Protein AF-A0A0K8SYS4-F1 (afdb_monomer_lite)

Radius of gyration: 27.16 Å; chains: 1; bounding box: 60×63×68 Å

Foldseek 3Di:
DDDDDDDDQWVVVVLVPPDFAWPDDSFFPPIIGDWADDDPDPVCVVVPPDGDWDKDKDWDAPDDPPGIDIDIGTDTDDDDDDDDPDDPDDPDPDDDDDDDDDDPDPDDPPPDPPPPPPPPVPPDDDDDPDGHTDDDPPPDD

InterPro domains:
  IPR000698 Arrestin [PR00309] (13-31)
  IPR000698 Arrestin [PR00309] (121-135)
  IPR000698 Arrestin [PTHR11792] (2-136)
  IPR014752 Arrestin-like, C-terminal domain superfamily [G3DSA:2.60.40.640] (1-122)
  IPR014756 Immunoglobulin E-set [SSF81296] (2-136)

Structure (mmCIF, N/CA/C/O backbone):
data_AF-A0A0K8SYS4-F1
#
_entry.id   AF-A0A0K8SYS4-F1
#
loop_
_atom_site.group_PDB
_atom_site.id
_atom_site.type_symbol
_atom_site.label_atom_id
_atom_site.label_alt_id
_atom_site.label_comp_id
_atom_site.label_asym_id
_atom_site.label_entity_id
_atom_site.label_seq_id
_atom_site.pdbx_PDB_ins_code
_atom_site.Cartn_x
_atom_site.Cartn_y
_atom_site.Cartn_z
_atom_site.occupancy
_atom_site.B_iso_or_equiv
_atom_site.auth_seq_id
_atom_site.auth_comp_id
_atom_site.auth_asym_id
_atom_site.auth_atom_id
_atom_site.pdbx_PDB_model_num
ATOM 1 N N . MET A 1 1 ? 11.282 7.669 -27.899 1.00 68.94 1 MET A N 1
ATOM 2 C CA . MET A 1 1 ? 9.864 7.253 -27.866 1.00 68.94 1 MET A CA 1
ATOM 3 C C . MET A 1 1 ? 9.449 7.191 -26.401 1.00 68.94 1 MET A C 1
ATOM 5 O O . MET A 1 1 ? 10.162 6.551 -25.640 1.00 68.94 1 MET A O 1
ATOM 9 N N . SER A 1 2 ? 8.395 7.890 -25.982 1.00 88.50 2 SER A N 1
ATOM 10 C CA . SER A 1 2 ? 7.889 7.870 -24.600 1.00 88.50 2 SER A CA 1
ATOM 11 C C . SER A 1 2 ? 6.468 7.308 -24.584 1.00 88.50 2 SER A C 1
ATOM 13 O O . SER A 1 2 ? 5.677 7.585 -25.483 1.00 88.50 2 SER A O 1
ATOM 15 N N . LYS A 1 3 ? 6.151 6.484 -23.580 1.00 92.56 3 LYS A N 1
ATOM 16 C CA . LYS A 1 3 ? 4.811 5.928 -23.360 1.00 92.56 3 LYS A CA 1
ATOM 17 C C . LYS A 1 3 ? 4.461 6.060 -21.885 1.00 92.56 3 LYS A C 1
ATOM 19 O O . LYS A 1 3 ? 5.265 5.694 -21.034 1.00 92.56 3 LYS A O 1
ATOM 24 N N . VAL A 1 4 ? 3.264 6.560 -21.602 1.00 94.88 4 VAL A N 1
ATOM 25 C CA . VAL A 1 4 ? 2.713 6.629 -20.246 1.00 94.88 4 VAL A CA 1
ATOM 26 C C . VAL A 1 4 ? 1.826 5.407 -20.026 1.00 94.88 4 VAL A C 1
ATOM 28 O O . VAL A 1 4 ? 1.017 5.060 -20.887 1.00 94.88 4 VAL A O 1
ATOM 31 N N . LEU A 1 5 ? 2.014 4.731 -18.895 1.00 94.38 5 LEU A N 1
ATOM 32 C CA . LEU A 1 5 ? 1.193 3.605 -18.455 1.00 94.38 5 LEU A CA 1
ATOM 33 C C . LEU A 1 5 ? 0.540 3.974 -17.126 1.00 94.38 5 LEU A C 1
ATOM 35 O O . LEU A 1 5 ? 1.208 4.502 -16.239 1.00 94.38 5 LEU A O 1
ATOM 39 N N . THR A 1 6 ? -0.741 3.652 -16.985 1.00 95.38 6 THR A N 1
ATOM 40 C CA . THR A 1 6 ? -1.506 3.898 -15.760 1.00 95.38 6 THR A CA 1
ATOM 41 C C . THR A 1 6 ? -1.804 2.571 -15.082 1.00 95.38 6 THR A C 1
ATOM 43 O O . THR A 1 6 ? -2.302 1.639 -15.714 1.00 95.38 6 THR A O 1
ATOM 46 N N . VAL A 1 7 ? -1.502 2.483 -13.789 1.00 93.75 7 VAL A N 1
ATOM 47 C CA . VAL A 1 7 ? -1.770 1.306 -12.957 1.00 93.75 7 VAL A CA 1
ATOM 48 C C . VAL A 1 7 ? -2.526 1.766 -11.718 1.00 93.75 7 VAL A C 1
ATOM 50 O O . VAL A 1 7 ? -2.175 2.783 -11.130 1.00 93.75 7 VAL A O 1
ATOM 53 N N . MET A 1 8 ? -3.553 1.011 -11.322 1.00 94.00 8 MET A N 1
ATOM 54 C CA . MET A 1 8 ? -4.364 1.299 -10.140 1.00 94.00 8 MET A CA 1
ATOM 55 C C . MET A 1 8 ? -4.233 0.156 -9.122 1.00 94.00 8 MET A C 1
ATOM 57 O O . MET A 1 8 ? -4.735 -0.945 -9.389 1.00 94.00 8 MET A O 1
ATOM 61 N N . PRO A 1 9 ? -3.570 0.376 -7.972 1.00 94.31 9 PRO A N 1
ATOM 62 C CA . PRO A 1 9 ? -3.519 -0.616 -6.904 1.00 94.31 9 PRO A CA 1
ATOM 63 C C . PRO A 1 9 ? -4.900 -0.704 -6.239 1.00 94.31 9 PRO A C 1
ATOM 65 O O . PRO A 1 9 ? -5.327 0.227 -5.570 1.00 94.31 9 PRO A O 1
ATOM 68 N N . SER A 1 10 ? -5.628 -1.806 -6.447 1.00 94.12 10 SER A N 1
ATOM 69 C CA . SER A 1 10 ? -6.975 -1.999 -5.885 1.00 94.12 10 SER A CA 1
ATOM 70 C C . SER A 1 10 ? -7.163 -3.408 -5.340 1.00 94.12 10 SER A C 1
ATOM 72 O O . SER A 1 10 ? -6.741 -4.383 -5.969 1.00 94.12 10 SER A O 1
ATOM 74 N N . LEU A 1 11 ? -7.837 -3.532 -4.193 1.00 94.56 11 LEU A N 1
ATOM 75 C CA . LEU A 1 11 ? -8.161 -4.839 -3.619 1.00 94.56 11 LEU A CA 1
ATOM 76 C C . LEU A 1 11 ? -9.162 -5.611 -4.488 1.00 94.56 11 LEU A C 1
ATOM 78 O O . LEU A 1 11 ? -9.052 -6.826 -4.608 1.00 94.56 11 LEU A O 1
ATOM 82 N N . GLN A 1 12 ? -10.093 -4.916 -5.151 1.00 92.00 12 GLN A N 1
ATOM 83 C CA . GLN A 1 12 ? -11.135 -5.525 -5.989 1.00 92.00 12 GLN A CA 1
ATOM 84 C C . GLN A 1 12 ? -10.579 -6.525 -7.016 1.00 92.00 12 GLN A C 1
ATOM 86 O O . GLN A 1 12 ? -11.148 -7.597 -7.190 1.00 92.00 12 GLN A O 1
ATOM 91 N N . LYS A 1 13 ? -9.438 -6.209 -7.643 1.00 90.38 13 LYS A N 1
ATOM 92 C CA . LYS A 1 13 ? -8.772 -7.062 -8.647 1.00 90.38 13 LYS A CA 1
ATOM 93 C C . LYS A 1 13 ? -7.787 -8.081 -8.061 1.00 90.38 13 LYS A C 1
ATOM 95 O O . LYS A 1 13 ? -7.029 -8.689 -8.808 1.00 90.38 13 LYS A O 1
ATOM 100 N N . ASN A 1 14 ? -7.720 -8.198 -6.739 1.00 93.06 14 ASN A N 1
ATOM 101 C CA . ASN A 1 14 ? -6.742 -9.031 -6.044 1.00 93.06 14 ASN A CA 1
ATOM 102 C C . ASN A 1 14 ? -7.365 -9.849 -4.894 1.00 93.06 14 ASN A C 1
ATOM 104 O O . ASN A 1 14 ? -6.628 -10.355 -4.051 1.00 93.06 14 ASN A O 1
ATOM 108 N N . LYS A 1 15 ? -8.700 -9.982 -4.834 1.00 91.56 15 LYS A N 1
ATOM 109 C CA . LYS A 1 15 ? -9.407 -10.703 -3.753 1.00 91.56 15 LYS A CA 1
ATOM 110 C C . LYS A 1 15 ? -9.091 -12.202 -3.703 1.00 91.56 15 LYS A C 1
ATOM 112 O O . LYS A 1 15 ? -9.217 -12.825 -2.656 1.00 91.56 15 LYS A O 1
ATOM 117 N N . ASP A 1 16 ? -8.692 -12.771 -4.831 1.00 91.25 16 ASP A N 1
ATOM 118 C CA . ASP A 1 16 ? -8.261 -14.159 -4.995 1.00 91.25 16 ASP A CA 1
ATOM 119 C C . ASP A 1 16 ? -6.852 -14.417 -4.432 1.00 91.25 16 ASP A C 1
ATOM 121 O O . ASP A 1 16 ? -6.490 -15.556 -4.121 1.00 91.25 16 ASP A O 1
ATOM 125 N N . LYS A 1 17 ? -6.047 -13.362 -4.266 1.00 92.50 17 LYS A N 1
ATOM 126 C CA . LYS A 1 17 ? -4.661 -13.472 -3.817 1.00 92.50 17 LYS A CA 1
ATOM 127 C C . LYS A 1 17 ? -4.573 -13.542 -2.299 1.00 92.50 17 LYS A C 1
ATOM 129 O O . LYS A 1 17 ? -5.214 -12.793 -1.567 1.00 92.50 17 LYS A O 1
ATOM 134 N N . ARG A 1 18 ? -3.704 -14.430 -1.816 1.00 92.62 18 ARG A N 1
ATOM 135 C CA . ARG A 1 18 ? -3.401 -14.598 -0.389 1.00 92.62 18 ARG A CA 1
ATOM 136 C C . ARG A 1 18 ? -2.118 -13.863 -0.010 1.00 92.62 18 ARG A C 1
ATOM 138 O O . ARG A 1 18 ? -1.256 -13.639 -0.855 1.00 92.62 18 ARG A O 1
ATOM 145 N N . GLY A 1 19 ? -1.987 -13.527 1.273 1.00 93.50 19 GLY A N 1
ATOM 146 C CA . GLY A 1 19 ? -0.786 -12.882 1.819 1.00 93.50 19 GLY A CA 1
ATOM 147 C C . GLY A 1 19 ? -0.661 -11.389 1.499 1.00 93.50 19 GLY A C 1
ATOM 148 O O . GLY A 1 19 ? 0.422 -10.832 1.645 1.00 93.50 19 GLY A O 1
ATOM 149 N N . LEU A 1 20 ? -1.744 -10.742 1.060 1.00 95.31 20 LEU A N 1
ATOM 150 C CA . LEU A 1 20 ? -1.799 -9.289 0.918 1.00 95.31 20 LEU A CA 1
ATOM 151 C C . LEU A 1 20 ? -2.099 -8.642 2.271 1.00 95.31 20 LEU A C 1
ATOM 153 O O . LEU A 1 20 ? -2.973 -9.108 3.000 1.00 95.31 20 LEU A O 1
ATOM 157 N N . ALA A 1 21 ? -1.389 -7.560 2.585 1.00 96.88 21 ALA A N 1
ATOM 158 C CA . ALA A 1 21 ? -1.702 -6.736 3.743 1.00 96.88 21 ALA A CA 1
ATOM 159 C C . ALA A 1 21 ? -2.949 -5.893 3.446 1.00 96.88 21 ALA A C 1
ATOM 161 O O . ALA A 1 21 ? -2.979 -5.156 2.457 1.00 96.88 21 ALA A O 1
ATOM 162 N N . LEU A 1 22 ? -3.964 -6.018 4.300 1.00 96.94 22 LEU A N 1
ATOM 163 C CA . LEU A 1 22 ? -5.234 -5.295 4.232 1.00 96.94 22 LEU A CA 1
ATOM 164 C C . LEU A 1 22 ? -5.412 -4.467 5.509 1.00 96.94 22 LEU A C 1
ATOM 166 O O . LEU A 1 22 ? -4.854 -4.818 6.548 1.00 96.94 22 LEU A O 1
ATOM 170 N N . ASP A 1 23 ? -6.197 -3.398 5.441 1.00 95.19 23 ASP A N 1
ATOM 171 C CA . ASP A 1 23 ? -6.580 -2.580 6.607 1.00 95.19 23 ASP A CA 1
ATOM 172 C C . ASP A 1 23 ? -7.780 -3.151 7.392 1.00 95.19 23 ASP A C 1
ATOM 174 O O . ASP A 1 23 ? -8.178 -2.619 8.428 1.00 95.19 23 ASP A O 1
ATOM 178 N N . GLY A 1 24 ? -8.339 -4.265 6.918 1.00 94.88 24 GLY A N 1
ATOM 179 C CA . GLY A 1 24 ? -9.517 -4.911 7.473 1.00 94.88 24 GLY A CA 1
ATOM 180 C C . GLY A 1 24 ? -9.597 -6.393 7.117 1.00 94.88 24 GLY A C 1
ATOM 181 O O . GLY A 1 24 ? -8.642 -7.020 6.652 1.00 94.88 24 GLY A O 1
ATOM 182 N N . GLN A 1 25 ? -10.763 -6.990 7.357 1.00 93.44 25 GLN A N 1
ATOM 183 C CA . GLN A 1 25 ? -11.002 -8.390 7.012 1.00 93.44 25 GLN A CA 1
ATOM 184 C C . GLN A 1 25 ? -11.517 -8.477 5.580 1.00 93.44 25 GLN A C 1
ATOM 186 O O . GLN A 1 25 ? -12.485 -7.811 5.240 1.00 93.44 25 GLN A O 1
ATOM 191 N N . LEU A 1 26 ? -10.982 -9.407 4.783 1.00 92.56 26 LEU A N 1
ATOM 192 C CA . LEU A 1 26 ? -11.355 -9.600 3.370 1.00 92.56 26 LEU A CA 1
ATOM 193 C C . LEU A 1 26 ? -12.866 -9.779 3.116 1.00 92.56 26 LEU A C 1
ATOM 195 O O . LEU A 1 26 ? -13.314 -9.656 1.984 1.00 92.56 26 LEU A O 1
ATOM 199 N N . LYS A 1 27 ? -13.650 -10.107 4.147 1.00 91.38 27 LYS A N 1
ATOM 200 C CA . LYS A 1 27 ? -15.102 -10.283 4.065 1.00 91.38 27 LYS A CA 1
ATOM 201 C C . LYS A 1 27 ? -15.892 -8.970 4.146 1.00 91.38 27 LYS A C 1
ATOM 203 O O . LYS A 1 27 ? -17.081 -9.018 3.860 1.00 91.38 27 LYS A O 1
ATOM 208 N N . HIS A 1 28 ? -15.296 -7.859 4.579 1.00 93.94 28 HIS A N 1
ATOM 209 C CA . HIS A 1 28 ? -15.992 -6.576 4.705 1.00 93.94 28 HIS A CA 1
ATOM 210 C C . HIS A 1 28 ? -15.875 -5.756 3.420 1.00 93.94 28 HIS A C 1
ATOM 212 O O . HIS A 1 28 ? -14.891 -5.863 2.687 1.00 93.94 28 HIS A O 1
ATOM 218 N N . GLU A 1 29 ? -16.913 -4.979 3.130 1.00 91.50 29 GLU A N 1
ATOM 219 C CA . GLU A 1 29 ? -17.015 -4.183 1.904 1.00 91.50 29 GLU A CA 1
ATOM 220 C C . GLU A 1 29 ? -16.070 -2.981 1.883 1.00 91.50 29 GLU A C 1
ATOM 222 O O . GLU A 1 29 ? -15.509 -2.659 0.839 1.00 91.50 29 GLU A O 1
ATOM 227 N N . ASP A 1 30 ? -15.832 -2.395 3.051 1.00 91.12 30 ASP A N 1
ATOM 228 C CA . ASP A 1 30 ? -14.988 -1.225 3.295 1.00 91.12 30 ASP A CA 1
ATOM 229 C C . ASP A 1 30 ? -13.484 -1.543 3.370 1.00 91.12 30 ASP A C 1
ATOM 231 O O . ASP A 1 30 ? -12.667 -0.644 3.543 1.00 91.12 30 ASP A O 1
ATOM 235 N N . THR A 1 31 ? -13.097 -2.817 3.264 1.00 95.12 31 THR A N 1
ATOM 236 C CA . THR A 1 31 ? -11.692 -3.230 3.374 1.00 95.12 31 THR A CA 1
ATOM 237 C C . THR A 1 31 ? -10.915 -2.911 2.100 1.00 95.12 31 THR A C 1
ATOM 239 O O . THR A 1 31 ? -11.334 -3.257 0.993 1.00 95.12 31 THR A O 1
ATOM 242 N N . ASN A 1 32 ? -9.727 -2.334 2.262 1.00 96.00 32 ASN A N 1
ATOM 243 C CA . ASN A 1 32 ? -8.801 -1.986 1.194 1.00 96.00 32 ASN A CA 1
ATOM 244 C C . ASN A 1 32 ? -7.423 -2.634 1.403 1.00 96.00 32 ASN A C 1
ATOM 246 O O . ASN A 1 32 ? -7.187 -3.432 2.314 1.00 96.00 32 ASN A O 1
ATOM 250 N N . LEU A 1 33 ? -6.496 -2.334 0.489 1.00 97.06 33 LEU A N 1
ATOM 251 C CA . LEU A 1 33 ? -5.080 -2.628 0.695 1.00 97.06 33 LEU A CA 1
ATOM 252 C C . LEU A 1 33 ? -4.563 -1.778 1.860 1.00 97.06 33 LEU A C 1
ATOM 254 O O . LEU A 1 33 ? -4.886 -0.596 1.945 1.00 97.06 33 LEU A O 1
ATOM 258 N N . ALA A 1 34 ? -3.725 -2.353 2.719 1.00 97.62 34 ALA A N 1
ATOM 259 C CA . ALA A 1 34 ? -3.142 -1.615 3.833 1.00 97.62 34 ALA A CA 1
ATOM 260 C C . ALA A 1 34 ? -2.307 -0.425 3.332 1.00 97.62 34 ALA A C 1
ATOM 262 O O . ALA A 1 34 ? -1.563 -0.553 2.356 1.00 97.62 34 ALA A O 1
ATOM 263 N N . SER A 1 35 ? -2.387 0.712 4.021 1.00 97.19 35 SER A N 1
ATOM 264 C CA . SER A 1 35 ? -1.529 1.872 3.758 1.00 97.19 35 SER A CA 1
ATOM 265 C C . SER A 1 35 ? -0.040 1.543 3.928 1.00 97.19 35 SER A C 1
ATOM 267 O O . SER A 1 35 ? 0.332 0.627 4.661 1.00 97.19 35 SER A O 1
ATOM 269 N N . THR A 1 36 ? 0.832 2.327 3.292 1.00 97.31 36 THR A N 1
ATOM 270 C CA . THR A 1 36 ? 2.279 2.272 3.542 1.00 97.31 36 THR A CA 1
ATOM 271 C C . THR A 1 36 ? 2.574 2.582 5.011 1.00 97.31 36 THR A C 1
ATOM 273 O O . THR A 1 36 ? 2.112 3.588 5.543 1.00 97.31 36 THR A O 1
ATOM 276 N N . THR A 1 37 ? 3.402 1.768 5.660 1.00 96.25 37 THR A N 1
ATOM 277 C CA . THR A 1 37 ? 3.869 2.044 7.023 1.00 96.25 37 THR A CA 1
ATOM 278 C C . THR A 1 37 ? 4.904 3.167 7.000 1.00 96.25 37 THR A C 1
ATOM 280 O O . THR A 1 37 ? 5.946 3.044 6.353 1.00 96.25 37 THR A O 1
ATOM 283 N N . ILE A 1 38 ? 4.643 4.258 7.723 1.00 93.88 38 ILE A N 1
ATOM 284 C CA . ILE A 1 38 ? 5.588 5.370 7.867 1.00 93.88 38 ILE A CA 1
ATOM 285 C C . ILE A 1 38 ? 6.485 5.104 9.072 1.00 93.88 38 ILE A C 1
ATOM 287 O O . ILE A 1 38 ? 6.013 5.035 10.202 1.00 93.88 38 ILE A O 1
ATOM 291 N N . VAL A 1 39 ? 7.785 4.957 8.824 1.00 90.75 39 VAL A N 1
ATOM 292 C CA . VAL A 1 39 ? 8.796 4.774 9.871 1.00 90.75 39 VAL A CA 1
ATOM 293 C C . VAL A 1 39 ? 9.552 6.089 10.023 1.00 90.75 39 VAL A C 1
ATOM 295 O O . VAL A 1 39 ? 10.340 6.450 9.151 1.00 90.75 39 VAL A O 1
ATOM 298 N N . THR A 1 40 ? 9.279 6.821 11.100 1.00 88.62 40 THR A N 1
ATOM 299 C CA . THR A 1 40 ? 9.951 8.093 11.418 1.00 88.62 40 THR A CA 1
ATOM 300 C C . THR A 1 40 ? 11.292 7.872 12.113 1.00 88.62 40 THR A C 1
ATOM 302 O O . THR A 1 40 ? 12.250 8.583 11.825 1.00 88.62 40 THR A O 1
ATOM 305 N N . ASP A 1 41 ? 11.378 6.854 12.971 1.00 90.69 41 ASP A N 1
ATOM 306 C CA . ASP A 1 41 ? 12.603 6.421 13.639 1.00 90.69 41 ASP A CA 1
ATOM 307 C C . ASP A 1 41 ? 12.875 4.937 13.324 1.00 90.69 41 ASP A C 1
ATOM 309 O O . ASP A 1 41 ? 12.028 4.085 13.623 1.00 90.69 41 ASP A O 1
ATOM 313 N N . PRO A 1 42 ? 14.034 4.587 12.728 1.00 86.38 42 PRO A N 1
ATOM 314 C CA . PRO A 1 42 ? 14.381 3.198 12.441 1.00 86.38 42 PRO A CA 1
ATOM 315 C C . PRO A 1 42 ? 14.412 2.302 13.686 1.00 86.38 42 PRO A C 1
ATOM 317 O O . PRO A 1 42 ? 14.200 1.099 13.539 1.00 86.38 42 PRO A O 1
ATOM 320 N N . SER A 1 43 ? 14.631 2.852 14.886 1.00 88.88 43 SER A N 1
ATOM 321 C CA . SER A 1 43 ? 14.623 2.078 16.135 1.00 88.88 43 SER A CA 1
ATOM 322 C C . SER A 1 43 ? 13.242 1.488 16.455 1.00 88.88 43 SER A C 1
ATOM 324 O O . SER A 1 43 ? 13.138 0.411 17.030 1.00 88.88 43 SER A O 1
ATOM 326 N N . GLN A 1 44 ? 12.164 2.142 16.014 1.00 86.75 44 GLN A N 1
ATOM 327 C CA . GLN A 1 44 ? 10.791 1.717 16.300 1.00 86.75 44 GLN A CA 1
ATOM 328 C C . GLN A 1 44 ? 10.286 0.644 15.338 1.00 86.75 44 GLN A C 1
ATOM 330 O O . GLN A 1 44 ? 9.204 0.095 15.535 1.00 86.75 44 GLN A O 1
ATOM 335 N N . ARG A 1 45 ? 11.060 0.323 14.296 1.00 84.31 45 ARG A N 1
ATOM 336 C CA . ARG A 1 45 ? 10.660 -0.582 13.216 1.00 84.31 45 ARG A CA 1
ATOM 337 C C . ARG A 1 45 ? 10.181 -1.947 13.725 1.00 84.31 45 ARG A C 1
ATOM 339 O O . ARG A 1 45 ? 9.220 -2.489 13.189 1.00 84.31 45 ARG A O 1
ATOM 346 N N . GLU A 1 46 ? 10.839 -2.489 14.743 1.00 84.56 46 GLU A N 1
ATOM 347 C CA . GLU A 1 46 ? 10.516 -3.791 15.344 1.00 84.56 46 GLU A CA 1
ATOM 348 C C . GLU A 1 46 ? 9.217 -3.793 16.165 1.00 84.56 46 GLU A C 1
ATOM 350 O O . GLU A 1 46 ? 8.563 -4.828 16.274 1.00 84.56 46 GLU A O 1
ATOM 355 N N . ASN A 1 47 ? 8.779 -2.627 16.647 1.00 87.62 47 ASN A N 1
ATOM 356 C CA . ASN A 1 47 ? 7.562 -2.477 17.448 1.00 87.62 47 ASN A CA 1
ATOM 357 C C . ASN A 1 47 ? 6.289 -2.328 16.593 1.00 87.62 47 ASN A C 1
ATOM 359 O O . ASN A 1 47 ? 5.183 -2.431 17.117 1.00 87.62 47 ASN A O 1
ATOM 363 N N . LEU A 1 48 ? 6.423 -2.093 15.281 1.00 85.75 48 LEU A N 1
ATOM 364 C CA . LEU A 1 48 ? 5.298 -1.817 14.372 1.00 85.75 48 LEU A CA 1
ATOM 365 C C . LEU A 1 48 ? 4.580 -3.082 13.867 1.00 85.75 48 LEU A C 1
ATOM 367 O O . LEU A 1 48 ? 3.553 -2.985 13.197 1.00 85.75 48 LEU A O 1
ATOM 371 N N . GLY A 1 49 ? 5.109 -4.272 14.163 1.00 92.44 49 GLY A N 1
ATOM 372 C CA . GLY A 1 49 ? 4.549 -5.540 13.700 1.00 92.44 49 GLY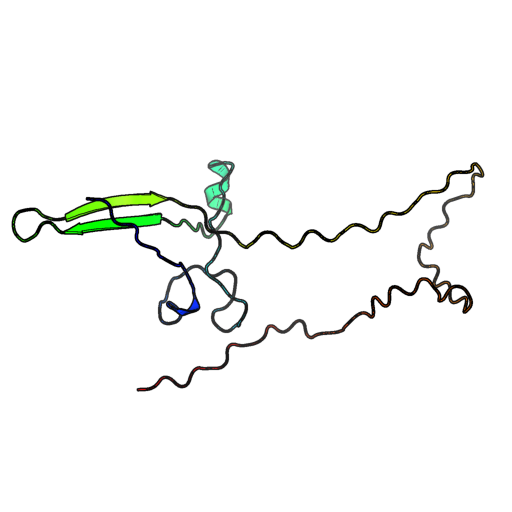 A CA 1
ATOM 373 C C . GLY A 1 49 ? 4.699 -5.719 12.188 1.00 92.44 49 GLY A C 1
ATOM 374 O O . GLY A 1 49 ? 5.750 -6.145 11.710 1.00 92.44 49 GLY A O 1
ATOM 375 N N . ILE A 1 50 ? 3.645 -5.422 11.424 1.00 93.94 50 ILE A N 1
ATOM 376 C CA . ILE A 1 50 ? 3.636 -5.585 9.963 1.00 93.94 50 ILE A CA 1
ATOM 377 C C . ILE A 1 50 ? 4.033 -4.268 9.294 1.00 93.94 50 ILE A C 1
ATOM 379 O O . ILE A 1 50 ? 3.381 -3.243 9.468 1.00 93.94 50 ILE A O 1
ATOM 383 N N . ILE A 1 51 ? 5.077 -4.324 8.465 1.00 94.69 51 ILE A N 1
ATOM 384 C CA . ILE A 1 51 ? 5.550 -3.184 7.675 1.00 94.69 51 ILE A CA 1
ATOM 385 C C . ILE A 1 51 ? 5.128 -3.374 6.224 1.00 94.69 51 ILE A C 1
ATOM 387 O O . ILE A 1 51 ? 5.521 -4.344 5.573 1.00 94.69 51 ILE A O 1
ATOM 391 N N . VAL A 1 52 ? 4.366 -2.418 5.707 1.00 96.75 52 VAL A N 1
ATOM 392 C CA . VAL A 1 52 ? 3.832 -2.431 4.346 1.00 96.75 52 VAL A CA 1
ATOM 393 C C . VAL A 1 52 ? 4.548 -1.374 3.511 1.00 96.75 52 VAL A C 1
ATOM 395 O O . VAL A 1 52 ? 4.605 -0.204 3.886 1.00 96.75 52 VAL A O 1
ATOM 398 N N . GLN A 1 53 ? 5.092 -1.775 2.362 1.00 96.56 53 GLN A N 1
ATOM 399 C CA . GLN A 1 53 ? 5.758 -0.884 1.412 1.00 96.56 53 GLN A CA 1
ATOM 400 C C . GLN A 1 53 ? 5.322 -1.218 -0.014 1.00 96.56 53 GLN A C 1
ATOM 402 O O . GLN A 1 53 ? 5.274 -2.386 -0.400 1.00 96.56 53 GLN A O 1
ATOM 407 N N . TYR A 1 54 ? 5.076 -0.183 -0.816 1.00 97.19 54 TYR A N 1
ATOM 408 C CA . TYR A 1 54 ? 4.719 -0.327 -2.222 1.00 97.19 54 TYR A CA 1
ATOM 409 C C . TYR A 1 54 ? 5.824 0.183 -3.144 1.00 97.19 54 TYR A C 1
ATOM 411 O O . TYR A 1 54 ? 6.546 1.137 -2.842 1.00 97.19 54 TYR A O 1
ATOM 419 N N . LYS A 1 55 ? 5.940 -0.469 -4.302 1.00 97.38 55 LYS A N 1
ATOM 420 C CA . LYS A 1 55 ? 6.815 -0.057 -5.399 1.00 97.38 55 LYS A CA 1
ATOM 421 C C . LYS A 1 55 ? 6.183 -0.379 -6.743 1.00 97.38 55 LYS A C 1
ATOM 423 O O . LYS A 1 55 ? 5.543 -1.418 -6.904 1.00 97.38 55 LYS A O 1
ATOM 428 N N . VAL A 1 56 ? 6.402 0.491 -7.719 1.00 97.44 56 VAL A N 1
ATOM 429 C CA . VAL A 1 56 ? 6.138 0.203 -9.129 1.00 97.44 56 VAL A CA 1
ATOM 430 C C . VAL A 1 56 ? 7.390 -0.428 -9.714 1.00 97.44 56 VAL A C 1
ATOM 432 O O . VAL A 1 56 ? 8.486 0.099 -9.549 1.00 97.44 56 VAL A O 1
ATOM 435 N N . LYS A 1 57 ? 7.234 -1.561 -10.399 1.00 96.81 57 LYS A N 1
ATOM 436 C CA . LYS A 1 57 ? 8.324 -2.264 -11.073 1.00 96.81 57 LYS A CA 1
ATOM 437 C C . LYS A 1 57 ? 8.095 -2.241 -12.576 1.00 96.81 57 LYS A C 1
ATOM 439 O O . LYS A 1 57 ? 7.097 -2.774 -13.054 1.00 96.81 57 LYS A O 1
ATOM 444 N N . VAL A 1 58 ? 9.029 -1.656 -13.314 1.00 95.94 58 VAL A N 1
ATOM 445 C CA . VAL A 1 58 ? 9.034 -1.649 -14.778 1.00 95.94 58 VAL A CA 1
ATOM 446 C C . VAL A 1 58 ? 10.054 -2.672 -15.248 1.00 95.94 58 VAL A C 1
ATOM 448 O O . VAL A 1 58 ? 11.223 -2.605 -14.875 1.00 95.94 58 VAL A O 1
ATOM 451 N N . LYS A 1 59 ? 9.604 -3.632 -16.055 1.00 95.31 59 LYS A N 1
ATOM 452 C CA . LYS A 1 59 ? 10.443 -4.682 -16.630 1.00 95.31 59 LYS A CA 1
ATOM 453 C C . LYS A 1 59 ? 10.438 -4.548 -18.150 1.00 95.31 59 LYS A C 1
ATOM 455 O O . LYS A 1 59 ? 9.384 -4.646 -18.772 1.00 95.31 59 LYS A O 1
ATOM 460 N N . LEU A 1 60 ? 11.610 -4.318 -18.727 1.00 93.50 60 LEU A N 1
ATOM 461 C CA . LEU A 1 60 ? 11.849 -4.293 -20.162 1.00 93.50 60 LEU A CA 1
ATOM 462 C C . LEU A 1 60 ? 12.489 -5.620 -20.578 1.00 93.50 60 LEU A C 1
ATOM 464 O O . LEU A 1 60 ? 13.640 -5.884 -20.242 1.00 93.50 60 LEU A O 1
ATOM 468 N N . CYS A 1 61 ? 11.739 -6.440 -21.308 1.00 93.31 61 CYS A N 1
ATOM 469 C CA . CYS A 1 61 ? 12.210 -7.727 -21.815 1.00 93.31 61 CYS A CA 1
ATOM 470 C C . CYS A 1 61 ? 12.881 -7.528 -23.186 1.00 93.31 61 CYS A C 1
ATOM 472 O O . CYS A 1 61 ? 12.202 -7.177 -24.151 1.00 93.31 61 CYS A O 1
ATOM 474 N N . LEU A 1 62 ? 14.196 -7.748 -23.286 1.00 92.56 62 LEU A N 1
ATOM 475 C CA . LEU A 1 62 ? 15.002 -7.477 -24.491 1.00 92.56 62 LEU A CA 1
ATOM 476 C C . LEU A 1 62 ? 15.169 -8.704 -25.415 1.00 92.56 62 LEU A C 1
ATOM 478 O O . LEU A 1 62 ? 15.887 -8.642 -26.411 1.00 92.56 62 LEU A O 1
ATOM 482 N N . GLY A 1 63 ? 14.494 -9.818 -25.114 1.00 87.94 63 GLY A N 1
ATOM 483 C CA . GLY A 1 63 ? 14.509 -11.042 -25.923 1.00 87.94 63 GLY A CA 1
ATOM 484 C C . GLY A 1 63 ? 15.664 -12.001 -25.603 1.00 87.94 63 GLY A C 1
ATOM 485 O O . GLY A 1 63 ? 16.390 -11.826 -24.625 1.00 87.94 63 GLY A O 1
ATOM 486 N N . ALA A 1 64 ? 15.823 -13.038 -26.436 1.00 84.06 64 ALA A N 1
ATOM 487 C CA . ALA A 1 64 ? 16.608 -14.247 -26.134 1.00 84.06 64 ALA A CA 1
ATOM 488 C C . ALA A 1 64 ? 18.098 -14.020 -25.812 1.00 84.06 64 ALA A C 1
ATOM 490 O O . ALA A 1 64 ? 18.696 -14.837 -25.119 1.00 84.06 64 ALA A O 1
ATOM 491 N N . LEU A 1 65 ? 18.694 -12.928 -26.296 1.00 86.00 65 LEU A N 1
ATOM 492 C CA . LEU A 1 65 ? 20.110 -12.607 -26.073 1.00 86.00 65 LEU A CA 1
ATOM 493 C C . LEU A 1 65 ? 20.318 -11.407 -25.135 1.00 86.00 65 LEU A C 1
ATOM 495 O O . LEU A 1 65 ? 21.430 -11.194 -24.667 1.00 86.00 65 LEU A O 1
ATOM 499 N N . GLY A 1 66 ? 19.270 -10.614 -24.877 1.00 84.56 66 GLY A N 1
ATOM 500 C CA . GLY A 1 66 ? 19.371 -9.328 -24.175 1.00 84.56 66 GLY A CA 1
ATOM 501 C C . GLY A 1 66 ? 18.957 -9.356 -22.703 1.00 84.56 66 GLY A C 1
ATOM 502 O O . GLY A 1 66 ? 19.239 -8.405 -21.979 1.00 84.56 66 GLY A O 1
ATOM 503 N N . GLY A 1 67 ? 18.294 -10.425 -22.251 1.00 90.19 67 GLY A N 1
ATOM 504 C CA . GLY A 1 67 ? 17.800 -10.538 -20.878 1.00 90.19 67 GLY A CA 1
ATOM 505 C C . GLY A 1 67 ? 16.718 -9.508 -20.534 1.00 90.19 67 GLY A C 1
ATOM 506 O O . GLY A 1 67 ? 16.021 -8.990 -21.410 1.00 90.19 67 GLY A O 1
ATOM 507 N N . ASP A 1 68 ? 16.574 -9.224 -19.240 1.00 93.38 68 ASP A N 1
ATOM 508 C CA . ASP A 1 68 ? 15.563 -8.313 -18.709 1.00 93.38 68 ASP A CA 1
ATOM 509 C C . ASP A 1 68 ? 16.215 -7.121 -18.000 1.00 93.38 68 ASP A C 1
ATOM 511 O O . ASP A 1 68 ? 17.036 -7.299 -17.101 1.00 93.38 68 ASP A O 1
ATOM 515 N N . LEU A 1 69 ? 15.791 -5.905 -18.344 1.00 94.56 69 LEU A N 1
ATOM 516 C CA . LEU A 1 69 ? 16.127 -4.696 -17.597 1.00 94.56 69 LEU A CA 1
ATOM 517 C C . LEU A 1 69 ? 14.979 -4.349 -16.647 1.00 94.56 69 LEU A C 1
ATOM 519 O O . LEU A 1 69 ? 13.815 -4.321 -17.041 1.00 94.56 69 LEU A O 1
ATOM 523 N N . VAL A 1 70 ? 15.304 -4.073 -15.388 1.00 96.44 70 VAL A N 1
ATOM 524 C CA . VAL A 1 70 ? 14.321 -3.809 -14.336 1.00 96.44 70 VAL A CA 1
ATOM 525 C C . VAL A 1 70 ? 14.618 -2.473 -13.669 1.00 96.44 70 VAL A C 1
ATOM 527 O O . VAL A 1 70 ? 15.740 -2.233 -13.237 1.00 96.44 70 VAL A O 1
ATOM 530 N N . ALA A 1 71 ? 13.588 -1.644 -13.527 1.00 96.94 71 ALA A N 1
ATOM 531 C CA . ALA A 1 71 ? 13.604 -0.439 -12.708 1.00 96.94 71 ALA A CA 1
ATOM 532 C C . ALA A 1 71 ? 12.488 -0.512 -11.660 1.00 96.94 71 ALA A C 1
ATOM 534 O O . ALA A 1 71 ? 11.391 -0.999 -11.943 1.00 96.94 71 ALA A O 1
ATOM 535 N N . GLU A 1 72 ? 12.759 -0.032 -10.450 1.00 97.69 72 GLU A N 1
ATOM 536 C CA . GLU A 1 72 ? 11.796 -0.007 -9.350 1.00 97.69 72 GLU A CA 1
ATOM 537 C C . GLU A 1 72 ? 11.692 1.409 -8.781 1.00 97.69 72 GLU A C 1
ATOM 539 O O . GLU A 1 72 ? 12.705 2.075 -8.580 1.00 97.69 72 GLU A O 1
ATOM 544 N N . LEU A 1 73 ? 10.466 1.863 -8.526 1.00 97.56 73 LEU A N 1
ATOM 545 C CA . LEU A 1 73 ? 10.170 3.171 -7.952 1.00 97.56 73 LEU A CA 1
ATOM 546 C C . LEU A 1 73 ? 9.271 2.993 -6.717 1.00 97.56 73 LEU A C 1
ATOM 548 O O . LEU A 1 73 ? 8.122 2.565 -6.875 1.00 97.56 73 LEU A O 1
ATOM 552 N N . PRO A 1 74 ? 9.756 3.280 -5.496 1.00 97.56 74 PRO A N 1
ATOM 553 C CA . PRO A 1 74 ? 8.929 3.233 -4.293 1.00 97.56 74 PRO A CA 1
ATOM 554 C C . PRO A 1 74 ? 7.906 4.376 -4.271 1.00 97.56 74 PRO A C 1
ATOM 556 O O . PRO A 1 74 ? 8.178 5.469 -4.764 1.00 97.56 74 PRO A O 1
ATOM 559 N N . PHE A 1 75 ? 6.739 4.132 -3.671 1.00 97.19 75 PHE A N 1
ATOM 560 C CA . PHE A 1 75 ? 5.714 5.156 -3.452 1.00 97.19 75 PHE A CA 1
ATOM 561 C C . PHE A 1 75 ? 4.933 4.909 -2.154 1.00 97.19 75 PHE A C 1
ATOM 563 O O . PHE A 1 75 ? 5.018 3.837 -1.546 1.00 97.19 75 PHE A O 1
ATOM 570 N N . ILE A 1 76 ? 4.175 5.919 -1.727 1.00 97.19 76 ILE A N 1
ATOM 571 C CA . ILE A 1 76 ? 3.341 5.874 -0.524 1.00 97.19 76 ILE A CA 1
ATOM 572 C C . ILE A 1 76 ? 1.878 5.722 -0.953 1.00 97.19 76 ILE A C 1
ATOM 574 O O . ILE A 1 76 ? 1.373 6.543 -1.714 1.00 97.19 76 ILE A O 1
ATOM 578 N N . LEU A 1 77 ? 1.211 4.672 -0.471 1.00 97.38 77 LEU A N 1
ATOM 579 C CA . LEU A 1 77 ? -0.229 4.469 -0.618 1.00 97.38 77 LEU A CA 1
ATOM 580 C C . LEU A 1 77 ? -0.906 4.824 0.710 1.00 97.38 77 LEU A C 1
ATOM 582 O O . LEU A 1 77 ? -0.500 4.307 1.749 1.00 97.38 77 LEU A O 1
ATOM 586 N N . MET A 1 78 ? -1.905 5.702 0.679 1.00 96.50 78 MET A N 1
ATOM 587 C CA . MET A 1 78 ? -2.643 6.171 1.858 1.00 96.50 78 MET A CA 1
ATOM 588 C C . MET A 1 78 ? -4.131 6.292 1.545 1.00 96.50 78 MET A C 1
ATOM 590 O O . MET A 1 78 ? -4.527 6.306 0.378 1.00 96.50 78 MET A O 1
ATOM 594 N N . HIS A 1 79 ? -4.929 6.422 2.602 1.00 94.75 79 HIS A N 1
ATOM 595 C CA . HIS A 1 79 ? -6.323 6.828 2.491 1.00 94.75 79 HIS A CA 1
ATOM 596 C C . HIS A 1 79 ? -6.441 8.259 1.943 1.00 94.75 79 HIS A C 1
ATOM 598 O O . HIS A 1 79 ? -5.527 9.070 2.139 1.00 94.75 79 HIS A O 1
ATOM 604 N N . PRO A 1 80 ? -7.548 8.576 1.249 1.00 92.00 80 PRO A N 1
ATOM 605 C CA . PRO A 1 80 ? -7.837 9.944 0.843 1.00 92.00 80 PRO A CA 1
ATOM 606 C C . PRO A 1 80 ? -7.913 10.862 2.069 1.00 92.00 80 PRO A C 1
ATOM 608 O O . PRO A 1 80 ? -8.223 10.420 3.177 1.00 92.00 80 PRO A O 1
ATOM 611 N N . LYS A 1 81 ? -7.618 12.150 1.865 1.00 91.94 81 LYS A N 1
ATOM 612 C CA . LYS A 1 81 ? -7.787 13.155 2.918 1.00 91.94 81 LYS A CA 1
ATOM 613 C C . LYS A 1 81 ? -9.280 13.204 3.299 1.00 91.94 81 LYS A C 1
ATOM 615 O O . LYS A 1 81 ? -10.093 13.288 2.378 1.00 91.94 81 LYS A O 1
ATOM 620 N N . PRO A 1 82 ? -9.631 13.154 4.597 1.00 91.12 82 PRO A N 1
ATOM 621 C CA . PRO A 1 82 ? -10.999 13.392 5.046 1.00 91.12 82 PRO A CA 1
ATOM 622 C C . PRO A 1 82 ? -11.512 14.751 4.562 1.00 91.12 82 PRO A C 1
ATOM 624 O O . PRO A 1 82 ? -10.718 15.676 4.354 1.00 91.12 82 PRO A O 1
ATOM 627 N N . GLU A 1 83 ? -12.825 14.866 4.384 1.00 86.94 83 GLU A N 1
ATOM 628 C CA . GLU A 1 83 ? -13.463 16.148 4.092 1.00 86.94 83 GLU A CA 1
ATOM 629 C C . GLU A 1 83 ? -13.280 17.091 5.291 1.00 86.94 83 GLU A C 1
ATOM 631 O O . GLU A 1 83 ? -13.317 16.673 6.447 1.00 86.94 83 GLU A O 1
ATOM 636 N N . GLU A 1 84 ? -12.969 18.354 5.012 1.00 79.75 84 GLU A N 1
ATOM 637 C CA . GLU A 1 84 ? -12.719 19.359 6.043 1.00 79.75 84 GLU A CA 1
ATOM 638 C C . GLU A 1 84 ? -14.079 19.905 6.486 1.00 79.75 84 GLU A C 1
ATOM 640 O O . GLU A 1 84 ? -14.704 20.672 5.754 1.00 79.75 84 GLU A O 1
ATOM 645 N N . GLU A 1 85 ? -14.573 19.450 7.641 1.00 71.38 85 GLU A N 1
ATOM 646 C CA . GLU A 1 85 ? -15.812 19.969 8.222 1.00 71.38 85 GLU A CA 1
ATOM 647 C C . GLU A 1 85 ? -15.665 21.477 8.445 1.00 71.38 85 GLU A C 1
ATOM 649 O O . GLU A 1 85 ? -14.747 21.947 9.127 1.00 71.38 85 GLU A O 1
ATOM 654 N N . ALA A 1 86 ? -16.554 22.256 7.827 1.00 60.22 86 ALA A N 1
ATOM 655 C CA . ALA A 1 86 ? -16.604 23.691 8.035 1.00 60.22 86 ALA A CA 1
ATOM 656 C C . ALA A 1 86 ? -16.997 23.948 9.494 1.00 60.22 86 ALA A C 1
ATOM 658 O O . ALA A 1 86 ? -18.153 23.773 9.870 1.00 60.22 86 ALA A O 1
ATOM 659 N N . LEU A 1 87 ? -16.026 24.345 10.320 1.00 59.38 87 LEU A N 1
ATOM 660 C CA . LEU A 1 87 ? -16.284 24.736 11.702 1.00 59.38 87 LEU A CA 1
ATOM 661 C C . LEU A 1 87 ? -17.352 25.846 11.714 1.00 59.38 87 LEU A C 1
ATOM 663 O O . LEU A 1 87 ? -17.150 26.867 11.043 1.00 59.38 87 LEU A O 1
ATOM 667 N N . PRO A 1 88 ? -18.463 25.697 12.457 1.00 54.88 88 PRO A N 1
ATOM 668 C CA . PRO A 1 88 ? -19.442 26.765 12.578 1.00 54.88 88 PRO A CA 1
ATOM 669 C C . PRO A 1 88 ? -18.778 27.980 13.240 1.00 54.88 88 PRO A C 1
ATOM 671 O O . PRO A 1 88 ? -18.253 27.906 14.352 1.00 54.88 88 PRO A O 1
ATOM 674 N N . LEU A 1 89 ? -18.765 29.108 12.524 1.00 49.91 89 LEU A N 1
ATOM 675 C CA . LEU A 1 89 ? -18.312 30.399 13.035 1.00 49.91 89 LEU A CA 1
ATOM 676 C C . LEU A 1 89 ? -19.243 30.831 14.173 1.00 49.91 89 LEU A C 1
ATOM 678 O O . LEU A 1 89 ? -20.340 31.326 13.931 1.00 49.91 89 LEU A O 1
ATOM 682 N N . LEU A 1 90 ? -18.799 30.668 15.418 1.00 53.41 90 LEU A N 1
ATOM 683 C CA . LEU A 1 90 ? -19.437 31.324 16.553 1.00 53.41 90 LEU A CA 1
ATOM 684 C C . LEU A 1 90 ? -19.013 32.797 16.547 1.00 53.41 90 LEU A C 1
ATOM 686 O O . LEU A 1 90 ? -17.911 33.145 16.976 1.00 53.41 90 LEU A O 1
ATOM 690 N N . GLU A 1 91 ? -19.878 33.671 16.034 1.00 43.62 91 GLU A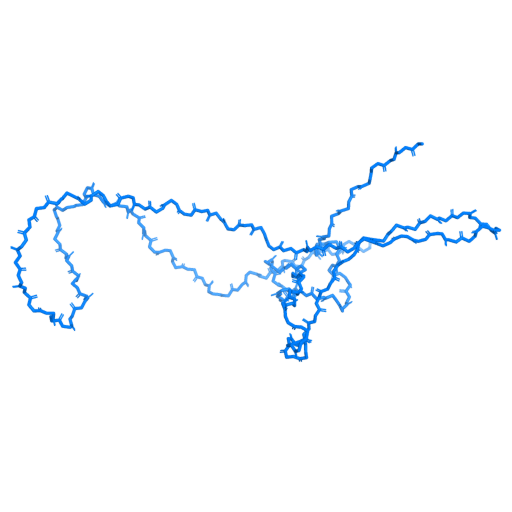 N 1
ATOM 691 C CA . GLU A 1 91 ? -19.738 35.118 16.194 1.00 43.62 91 GLU A CA 1
ATOM 692 C C . GLU A 1 91 ? -19.912 35.479 17.677 1.00 43.62 91 GLU A C 1
ATOM 694 O O . GLU A 1 91 ? -21.017 35.658 18.189 1.00 43.62 91 GLU A O 1
ATOM 699 N N . SER A 1 92 ? -18.797 35.573 18.401 1.00 41.72 92 SER A N 1
ATOM 700 C CA . SER A 1 92 ? -18.782 36.063 19.775 1.00 41.72 92 SER A CA 1
ATOM 701 C C . SER A 1 92 ? -18.994 37.580 19.787 1.00 41.72 92 SER A C 1
ATOM 703 O O . SER A 1 92 ? -18.040 38.355 19.677 1.00 41.72 92 SER A O 1
ATOM 705 N N . ASN A 1 93 ? -20.242 38.019 19.946 1.00 39.75 93 ASN A N 1
ATOM 706 C CA . ASN A 1 93 ? -20.538 39.393 20.342 1.00 39.75 93 ASN A CA 1
ATOM 707 C C . ASN A 1 93 ? -20.108 39.594 21.802 1.00 39.75 93 ASN A C 1
ATOM 709 O O . ASN A 1 93 ? -20.731 39.100 22.739 1.00 39.75 93 ASN A O 1
ATOM 713 N N . ALA A 1 94 ? -18.997 40.304 21.981 1.00 43.12 94 ALA A N 1
ATOM 714 C CA . ALA A 1 94 ? -18.422 40.638 23.274 1.00 43.12 94 ALA A CA 1
ATOM 715 C C . ALA A 1 94 ? -19.222 41.733 24.003 1.00 43.12 94 ALA A C 1
ATOM 717 O O . ALA A 1 94 ? -19.377 42.829 23.470 1.00 43.12 94 ALA A O 1
ATOM 718 N N . VAL A 1 95 ? -19.616 41.477 25.258 1.00 39.75 95 VAL A N 1
ATOM 719 C CA . VAL A 1 95 ? -19.717 42.471 26.356 1.00 39.75 95 VAL A CA 1
ATOM 720 C C . VAL A 1 95 ? -19.655 41.745 27.726 1.00 39.75 95 VAL A C 1
ATOM 722 O O . VAL A 1 95 ? -19.938 40.550 27.777 1.00 39.75 95 VAL A O 1
ATOM 725 N N . PRO A 1 96 ? -19.193 42.393 28.821 1.00 52.44 96 PRO A N 1
ATOM 726 C CA . PRO A 1 96 ? -18.228 41.805 29.752 1.00 52.44 96 PRO A CA 1
ATOM 727 C C . PRO A 1 96 ? -18.739 41.586 31.192 1.00 52.44 96 PRO A C 1
ATOM 729 O O . PRO A 1 96 ? -19.684 42.226 31.640 1.00 52.44 96 PRO A O 1
ATOM 732 N N . ASN A 1 97 ? -17.969 40.776 31.930 1.00 43.50 97 ASN A N 1
ATOM 733 C CA . ASN A 1 97 ? -17.851 40.677 33.394 1.00 43.50 97 ASN A CA 1
ATOM 734 C C . ASN A 1 97 ? -19.078 40.247 34.224 1.00 43.50 97 ASN A C 1
ATOM 736 O O . ASN A 1 97 ? -19.901 41.074 34.607 1.00 43.50 97 ASN A O 1
ATOM 740 N N . SER A 1 98 ? -19.049 39.006 34.723 1.00 36.16 98 SER A N 1
ATOM 741 C CA . SER A 1 98 ? -19.257 38.737 36.157 1.00 36.16 98 SER A CA 1
ATOM 742 C C . SER A 1 98 ? -18.759 37.339 36.536 1.00 36.16 98 SER A C 1
ATOM 744 O O . SER A 1 98 ? -19.033 36.368 35.836 1.00 36.16 98 SER A O 1
ATOM 746 N N . GLU A 1 99 ? -18.003 37.256 37.628 1.00 48.66 99 GLU A N 1
ATOM 747 C CA . GLU A 1 99 ? -17.491 36.025 38.235 1.00 48.66 99 GLU A CA 1
ATOM 748 C C . GLU A 1 99 ? -18.643 35.216 38.861 1.00 48.66 99 GLU A C 1
ATOM 750 O O . GLU A 1 99 ? -19.355 35.732 39.722 1.00 48.66 99 GLU A O 1
ATOM 755 N N . VAL A 1 100 ? -18.817 33.946 38.474 1.00 46.28 100 VAL A N 1
ATOM 756 C CA . VAL A 1 100 ? -19.762 33.005 39.112 1.00 46.28 100 VAL A CA 1
ATOM 757 C C . VAL A 1 100 ? -19.103 31.612 39.167 1.00 46.28 100 VAL A C 1
ATOM 759 O O . VAL A 1 100 ? -18.444 31.231 38.196 1.00 46.28 100 VAL A O 1
ATOM 762 N N . PRO A 1 101 ? -19.170 30.878 40.300 1.00 45.38 101 PRO A N 1
ATOM 763 C CA . PRO A 1 101 ? -18.309 29.725 40.556 1.00 45.38 101 PRO A CA 1
ATOM 764 C C . PRO A 1 101 ? -18.702 28.499 39.725 1.00 45.38 101 PRO A C 1
ATOM 766 O O . PRO A 1 101 ? -19.869 28.271 39.422 1.00 45.38 101 PRO A O 1
ATOM 769 N N . VAL A 1 102 ? -17.687 27.711 39.371 1.00 49.91 102 VAL A N 1
ATOM 770 C CA . VAL A 1 102 ? -17.785 26.513 38.530 1.00 49.91 102 VAL A CA 1
ATOM 771 C C . VAL A 1 102 ? -18.457 25.384 39.316 1.00 49.91 102 VAL A C 1
ATOM 773 O O . VAL A 1 102 ? -17.781 24.628 40.013 1.00 49.91 102 VAL A O 1
ATOM 776 N N . ASP A 1 103 ? -19.782 25.269 39.219 1.00 43.19 103 ASP A N 1
ATOM 777 C CA . ASP A 1 103 ? -20.499 24.081 39.683 1.00 43.19 103 ASP A CA 1
ATOM 778 C C . ASP A 1 103 ? -20.421 22.966 38.632 1.00 43.19 103 ASP A C 1
ATOM 780 O O . ASP A 1 103 ? -20.618 23.152 37.432 1.00 43.19 103 ASP A O 1
ATOM 784 N N . THR A 1 104 ? -20.076 21.776 39.108 1.00 52.97 104 THR A N 1
ATOM 785 C CA . THR A 1 104 ? -19.699 20.586 38.337 1.00 52.97 104 THR A CA 1
ATOM 786 C C . THR A 1 104 ? -20.918 19.814 37.825 1.00 52.97 104 THR A C 1
ATOM 788 O O . THR A 1 104 ? -21.047 18.618 38.055 1.00 52.97 104 THR A O 1
ATOM 791 N N . ASN A 1 105 ? -21.806 20.484 37.087 1.00 51.41 105 ASN A N 1
ATOM 792 C CA . ASN A 1 105 ? -22.902 19.847 36.349 1.00 51.41 105 ASN A CA 1
ATOM 793 C C . ASN A 1 105 ? -23.005 20.435 34.935 1.00 51.41 105 ASN A C 1
ATOM 795 O O . ASN A 1 105 ? -23.838 21.287 34.652 1.00 51.41 105 ASN A O 1
ATOM 799 N N . LEU A 1 106 ? -22.143 19.954 34.036 1.00 56.91 106 LEU A N 1
ATOM 800 C CA . LEU A 1 106 ? -22.050 20.367 32.625 1.00 56.91 106 LEU A CA 1
ATOM 801 C C . LEU A 1 106 ? -23.113 19.720 31.714 1.00 56.91 106 LEU A C 1
ATOM 803 O O . LEU A 1 106 ? -22.907 19.613 30.510 1.00 56.91 106 LEU A O 1
ATOM 807 N N . ILE A 1 107 ? -24.235 19.255 32.264 1.00 61.53 107 ILE A N 1
ATOM 808 C CA . ILE A 1 107 ? -25.359 18.754 31.464 1.00 61.53 107 ILE A CA 1
ATOM 809 C C . ILE A 1 107 ? -26.608 19.522 31.895 1.00 61.53 107 ILE A C 1
ATOM 811 O O . ILE A 1 107 ? -27.394 19.048 32.714 1.00 61.53 107 ILE A O 1
ATOM 815 N N . GLN A 1 108 ? -26.760 20.738 31.372 1.00 46.03 108 GLN A N 1
ATOM 816 C CA . GLN A 1 108 ? -28.049 21.426 31.333 1.00 46.03 108 GLN A CA 1
ATOM 817 C C . GLN A 1 108 ? -28.766 20.986 30.056 1.00 46.03 108 GLN A C 1
ATOM 819 O O . GLN A 1 108 ? -28.377 21.352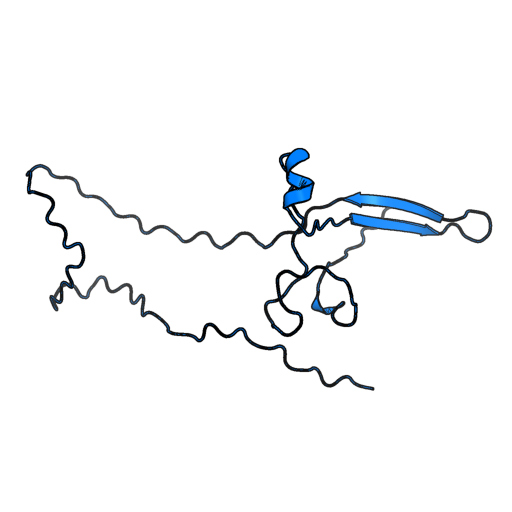 28.952 1.00 46.03 108 GLN A O 1
ATOM 824 N N . LEU A 1 109 ? -29.780 20.133 30.213 1.00 53.84 109 LEU A N 1
ATOM 825 C CA . LEU A 1 109 ? -30.763 19.851 29.169 1.00 53.84 109 LEU A CA 1
ATOM 826 C C . LEU A 1 109 ? -31.788 20.989 29.195 1.00 53.84 109 LEU A C 1
ATOM 828 O O . LEU A 1 109 ? -32.849 20.854 29.806 1.00 53.84 109 LEU A O 1
ATOM 832 N N . ASP A 1 110 ? -31.442 22.122 28.588 1.00 42.38 110 ASP A N 1
ATOM 833 C CA . ASP A 1 110 ? -32.365 23.244 28.419 1.00 42.38 110 ASP A CA 1
ATOM 834 C C . ASP A 1 110 ? -33.453 22.835 27.415 1.00 42.38 110 ASP A C 1
ATOM 836 O O . ASP A 1 110 ? -33.261 22.834 26.202 1.00 42.38 110 ASP A O 1
ATOM 840 N N . THR A 1 111 ? -34.603 22.420 27.948 1.00 49.97 111 THR A N 1
ATOM 841 C CA . THR A 1 111 ? -35.836 22.172 27.190 1.00 49.97 111 THR A CA 1
ATOM 842 C C . THR A 1 111 ? -36.704 23.426 27.279 1.00 49.97 111 THR A C 1
ATOM 844 O O . THR A 1 111 ? -37.715 23.426 27.974 1.00 49.97 111 THR A O 1
ATOM 847 N N . ASP A 1 112 ? -36.294 24.506 26.614 1.00 42.41 112 ASP A N 1
ATOM 848 C CA . ASP A 1 112 ? -37.114 25.714 26.476 1.00 42.41 112 ASP A CA 1
ATOM 849 C C . ASP A 1 112 ? -37.608 25.834 25.023 1.00 42.41 112 ASP A C 1
ATOM 851 O O . ASP A 1 112 ? -36.872 26.200 24.106 1.00 42.41 112 ASP A O 1
ATOM 855 N N . GLU A 1 113 ? -38.891 25.509 24.824 1.00 51.38 113 GLU A N 1
ATOM 856 C CA . GLU A 1 113 ? -39.641 25.450 23.554 1.00 51.38 113 GLU A CA 1
ATOM 857 C C . GLU A 1 113 ? -39.797 26.802 22.806 1.00 51.38 113 GLU A C 1
ATOM 859 O O . GLU A 1 113 ? -40.841 27.083 22.215 1.00 51.38 113 GLU A O 1
ATOM 864 N N . THR A 1 114 ? -38.837 27.732 22.838 1.00 44.38 114 THR A N 1
ATOM 865 C CA . THR A 1 114 ? -39.007 29.041 22.154 1.00 44.38 114 THR A CA 1
ATOM 866 C C . THR A 1 114 ? -37.740 29.606 21.499 1.00 44.38 114 THR A C 1
ATOM 868 O O . THR A 1 114 ? -37.729 30.757 21.068 1.00 44.38 114 THR A O 1
ATOM 871 N N . LEU A 1 115 ? -36.694 28.793 21.318 1.00 43.66 115 LEU A N 1
ATOM 872 C CA . LEU A 1 115 ? -35.526 29.134 20.482 1.00 43.66 115 LEU A CA 1
ATOM 873 C C . LEU A 1 115 ? -35.310 28.161 19.309 1.00 43.66 115 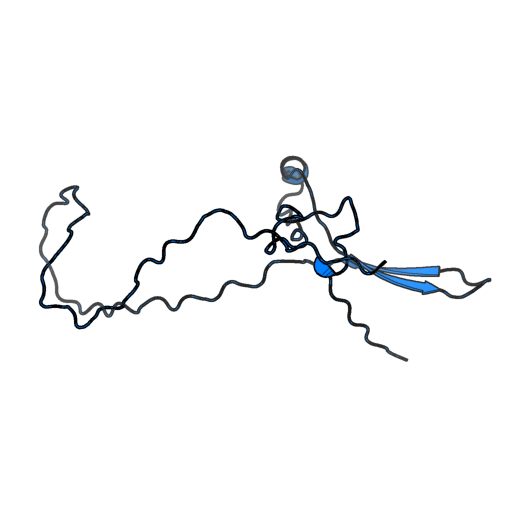LEU A C 1
ATOM 875 O O . LEU A 1 115 ? -34.219 28.080 18.756 1.00 43.66 115 LEU A O 1
ATOM 879 N N . CYS A 1 116 ? -36.368 27.484 18.861 1.00 43.22 116 CYS A N 1
ATOM 880 C CA . CYS A 1 116 ? -36.349 26.465 17.801 1.00 43.22 116 CYS A CA 1
ATOM 881 C C . CYS A 1 116 ? -36.095 27.014 16.374 1.00 43.22 116 CYS A C 1
ATOM 883 O O . CYS A 1 116 ? -36.489 26.397 15.393 1.00 43.22 116 CYS A O 1
ATOM 885 N N . LEU A 1 117 ? -35.501 28.204 16.219 1.00 45.12 117 LEU A N 1
ATOM 886 C CA . LEU A 1 117 ? -35.164 28.784 14.905 1.00 45.12 117 LEU A CA 1
ATOM 887 C C . LEU A 1 117 ? -33.658 28.779 14.604 1.00 45.12 117 LEU A C 1
ATOM 889 O O . LEU A 1 117 ? -33.212 29.431 13.662 1.00 45.12 117 LEU A O 1
ATOM 893 N N . ALA A 1 118 ? -32.890 28.008 15.368 1.00 45.16 118 ALA A N 1
ATOM 894 C CA . ALA A 1 118 ? -31.562 27.549 14.981 1.00 45.16 118 ALA A CA 1
ATOM 895 C C . ALA A 1 118 ? -31.432 26.041 15.258 1.00 45.16 118 AL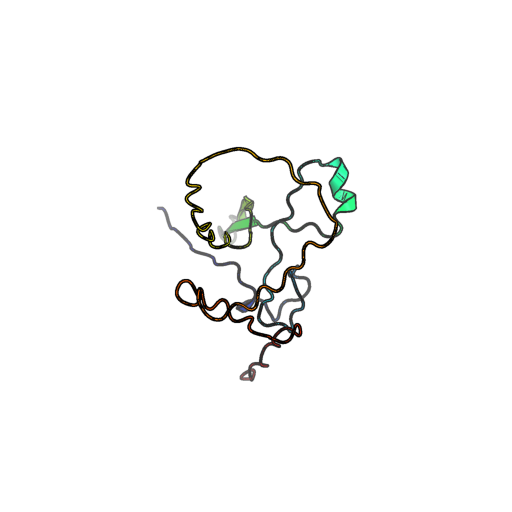A A C 1
ATOM 897 O O . ALA A 1 118 ? -30.414 25.594 15.777 1.00 45.16 118 ALA A O 1
ATOM 898 N N . ASP A 1 119 ? -32.482 25.272 14.940 1.00 46.66 119 ASP A N 1
ATOM 899 C CA . ASP A 1 119 ? -32.365 23.824 14.745 1.00 46.66 119 ASP A CA 1
ATOM 900 C C . ASP A 1 119 ? -31.488 23.617 13.507 1.00 46.66 119 ASP A C 1
ATOM 902 O O . ASP A 1 119 ? -31.944 23.603 12.363 1.00 46.66 119 ASP A O 1
ATOM 906 N N . ASN A 1 120 ? -30.181 23.517 13.729 1.00 53.97 120 ASN A N 1
ATOM 907 C CA . ASN A 1 120 ? -29.442 22.563 12.929 1.00 53.97 120 ASN A CA 1
ATOM 908 C C . ASN A 1 120 ? -29.940 21.204 13.417 1.00 53.97 120 ASN A C 1
ATOM 910 O O . ASN A 1 120 ? -29.542 20.762 14.494 1.00 53.97 120 ASN A O 1
ATOM 914 N N . ASP A 1 121 ? -30.871 20.624 12.659 1.00 53.31 121 ASP A N 1
ATOM 915 C CA . ASP A 1 121 ? -31.374 19.258 12.801 1.00 53.31 121 ASP A CA 1
ATOM 916 C C . ASP A 1 121 ? -30.214 18.252 12.624 1.00 53.31 121 ASP A C 1
ATOM 918 O O . ASP A 1 121 ? -30.147 17.505 11.647 1.00 53.31 121 ASP A O 1
ATOM 922 N N . ASP A 1 122 ? -29.261 18.230 13.556 1.00 66.44 122 ASP A N 1
ATOM 923 C CA . ASP A 1 122 ? -28.268 17.166 13.694 1.00 66.44 122 ASP A CA 1
ATOM 924 C C . ASP A 1 122 ? -28.941 15.980 14.403 1.00 66.44 122 ASP A C 1
ATOM 926 O O . ASP A 1 122 ? -28.561 15.559 15.501 1.00 66.44 122 ASP A O 1
ATOM 930 N N . ASP A 1 123 ? -29.997 15.454 13.779 1.00 84.94 123 ASP A N 1
ATOM 931 C CA . ASP A 1 123 ? -30.666 14.241 14.226 1.00 84.94 123 ASP A CA 1
ATOM 932 C C . ASP A 1 123 ? -29.636 13.108 14.259 1.00 84.94 123 ASP A C 1
ATOM 934 O O . ASP A 1 123 ? -29.095 12.686 13.233 1.00 84.94 123 ASP A O 1
ATOM 938 N N . ILE A 1 124 ? -29.351 12.589 15.454 1.00 86.00 124 ILE A N 1
ATOM 939 C CA . ILE A 1 124 ? -28.412 11.479 15.616 1.00 86.00 124 ILE A CA 1
ATOM 940 C C . ILE A 1 124 ? -29.004 10.238 14.943 1.00 86.00 124 ILE A C 1
ATOM 942 O O . ILE A 1 124 ? -29.956 9.624 15.433 1.00 86.00 124 ILE A O 1
ATOM 946 N N . ILE A 1 125 ? -28.401 9.837 13.827 1.00 86.94 125 ILE A N 1
ATOM 947 C CA . ILE A 1 125 ? -28.766 8.616 13.114 1.00 86.94 125 ILE A CA 1
ATOM 948 C C . ILE A 1 125 ? -28.063 7.435 13.784 1.00 86.94 125 ILE A C 1
ATOM 950 O O . ILE A 1 125 ? -26.837 7.334 13.787 1.00 86.94 125 ILE A O 1
ATOM 954 N N . PHE A 1 126 ? -28.848 6.514 14.339 1.00 90.38 126 PHE A N 1
ATOM 955 C CA . PHE A 1 126 ? -28.324 5.260 14.871 1.00 90.38 126 PHE A CA 1
ATOM 956 C C . PHE A 1 126 ? -28.165 4.231 13.750 1.00 90.38 126 PHE A C 1
ATOM 958 O O . PHE A 1 126 ? -29.135 3.853 13.090 1.00 90.38 126 PHE A O 1
ATOM 965 N N . GLU A 1 127 ? -26.947 3.726 13.590 1.00 91.06 127 GLU A N 1
ATOM 966 C CA . GLU A 1 127 ? -26.606 2.611 12.709 1.00 91.06 127 GLU A CA 1
ATOM 967 C C . GLU A 1 127 ? -25.879 1.504 13.487 1.00 91.06 127 GLU A C 1
ATOM 969 O O . GLU A 1 127 ? -25.396 1.711 14.603 1.00 91.06 127 GLU A O 1
ATOM 974 N N . ASP A 1 128 ? -25.844 0.293 12.928 1.00 93.50 128 ASP A N 1
ATOM 975 C CA . ASP A 1 128 ? -25.135 -0.825 13.552 1.00 93.50 128 ASP A CA 1
ATOM 976 C C . ASP A 1 128 ? -23.616 -0.658 13.382 1.00 93.50 128 ASP A C 1
ATOM 978 O O . ASP A 1 128 ? -23.124 -0.313 12.310 1.00 93.50 128 ASP A O 1
ATOM 982 N N . PHE A 1 129 ? -22.856 -0.988 14.425 1.00 93.62 129 PHE A N 1
ATOM 983 C CA . PHE A 1 129 ? -21.396 -1.046 14.363 1.00 93.62 129 PHE A CA 1
ATOM 984 C C . PHE A 1 129 ? -20.900 -2.216 13.492 1.00 93.62 129 PHE A C 1
ATOM 986 O O . PHE A 1 129 ? -19.740 -2.253 13.065 1.00 93.62 129 PHE A O 1
ATOM 993 N N . ALA A 1 130 ? -21.750 -3.219 13.246 1.00 92.06 130 ALA A N 1
ATOM 994 C CA . ALA A 1 130 ? -21.408 -4.348 12.397 1.00 92.06 130 ALA A CA 1
ATOM 995 C C . ALA A 1 130 ? -21.150 -3.909 10.945 1.00 92.06 130 ALA A C 1
ATOM 997 O O . ALA A 1 130 ? -22.040 -3.468 10.222 1.00 92.06 130 ALA A O 1
ATOM 998 N N . ARG A 1 131 ? -19.913 -4.117 10.482 1.00 91.06 131 ARG A N 1
ATOM 999 C CA . ARG A 1 131 ? -19.517 -3.793 9.107 1.00 91.06 131 ARG A CA 1
ATOM 1000 C C . ARG A 1 131 ? -20.283 -4.619 8.079 1.00 91.06 131 ARG A C 1
ATOM 1002 O O . ARG A 1 131 ? -20.415 -5.842 8.215 1.00 91.06 131 ARG A O 1
ATOM 1009 N N . LEU A 1 132 ? -20.669 -3.960 6.987 1.00 90.31 132 LEU A N 1
ATOM 1010 C CA . LEU A 1 132 ? -21.291 -4.603 5.837 1.00 90.31 132 LEU A CA 1
ATOM 1011 C C . LEU A 1 132 ? -20.369 -5.668 5.243 1.00 90.31 132 LEU A C 1
ATOM 1013 O O . LEU A 1 132 ? -19.179 -5.460 4.984 1.00 90.31 132 LEU A O 1
ATOM 1017 N N . ARG A 1 133 ? -20.938 -6.854 5.040 1.00 88.81 133 ARG A N 1
ATOM 1018 C CA . ARG A 1 133 ? -20.229 -7.985 4.458 1.00 88.81 133 ARG A CA 1
ATOM 1019 C C . ARG A 1 133 ? -20.326 -7.916 2.941 1.00 88.81 133 ARG A C 1
ATOM 1021 O O . ARG A 1 133 ? -21.410 -7.727 2.396 1.00 88.81 133 ARG A O 1
ATOM 1028 N N . LEU A 1 134 ? -19.214 -8.170 2.261 1.00 82.81 134 LEU A N 1
ATOM 1029 C CA . LEU A 1 134 ? -19.198 -8.328 0.814 1.00 82.81 134 LEU A CA 1
ATOM 1030 C C . LEU A 1 134 ? -20.203 -9.399 0.392 1.00 82.81 134 LEU A C 1
ATOM 1032 O O . LEU A 1 134 ? -20.150 -10.540 0.865 1.00 82.81 134 LEU A O 1
ATOM 1036 N N . LYS A 1 135 ? -21.082 -9.035 -0.546 1.00 75.19 135 LYS A N 1
ATOM 1037 C CA . LYS A 1 135 ? -21.900 -10.004 -1.272 1.00 75.19 135 LYS A CA 1
ATOM 1038 C C . LYS A 1 135 ? -20.958 -10.942 -2.023 1.00 75.19 135 LYS A C 1
ATOM 1040 O O . LYS A 1 135 ? -20.063 -10.486 -2.737 1.00 75.19 135 LYS A O 1
ATOM 1045 N N . ALA A 1 136 ? -21.120 -12.248 -1.822 1.00 64.00 136 ALA A N 1
ATOM 1046 C CA . ALA A 1 136 ? -20.407 -13.234 -2.617 1.00 64.00 136 ALA A CA 1
ATOM 1047 C C . ALA A 1 136 ? -20.789 -13.003 -4.085 1.00 64.00 136 ALA A C 1
ATOM 1049 O O . ALA A 1 136 ? -21.967 -13.061 -4.423 1.00 64.00 136 ALA A O 1
ATOM 1050 N N . GLY A 1 137 ? -19.814 -12.675 -4.933 1.00 55.88 137 GLY A N 1
AT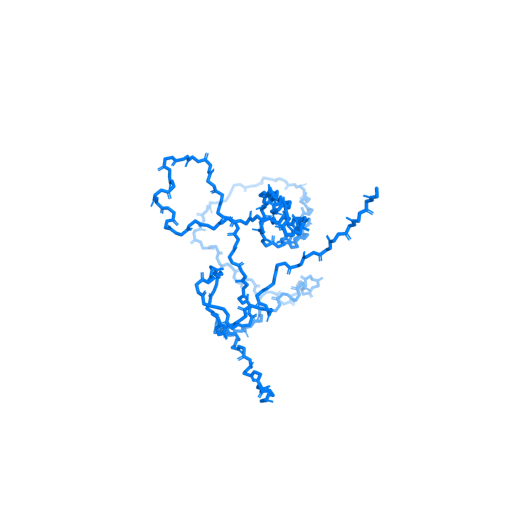OM 1051 C CA . GLY A 1 137 ? -20.040 -12.714 -6.371 1.00 55.88 137 GLY A CA 1
ATOM 1052 C C . GLY A 1 137 ? -20.254 -14.169 -6.765 1.00 55.88 137 GLY A C 1
ATOM 1053 O O . GLY A 1 137 ? -19.418 -15.009 -6.425 1.00 55.88 137 GLY A O 1
ATOM 1054 N N . GLU A 1 138 ? -21.364 -14.464 -7.442 1.00 47.56 138 GLU A N 1
ATOM 1055 C CA . GLU A 1 138 ? -21.469 -15.650 -8.291 1.00 47.56 138 GLU A CA 1
ATOM 1056 C C . GLU A 1 138 ? -20.248 -15.640 -9.215 1.00 47.56 138 GLU A C 1
ATOM 1058 O O . GLU A 1 138 ? -20.104 -14.778 -10.081 1.00 47.56 138 GLU A O 1
ATOM 1063 N N . GLY A 1 139 ? -19.296 -16.526 -8.930 1.00 45.47 139 GLY A N 1
ATOM 1064 C CA . GLY A 1 139 ? -18.199 -16.797 -9.838 1.00 45.47 139 GLY A CA 1
ATOM 1065 C C . GLY A 1 139 ? -18.790 -17.513 -11.037 1.00 45.47 139 GLY A C 1
ATOM 1066 O O . GLY A 1 139 ? -19.270 -18.634 -10.888 1.00 45.47 139 GLY A O 1
ATOM 1067 N N . ASP A 1 140 ? -18.784 -16.853 -12.190 1.00 43.53 140 ASP A N 1
ATOM 1068 C CA . ASP A 1 140 ? -18.994 -17.548 -13.453 1.00 43.53 140 ASP A CA 1
ATOM 1069 C C . ASP A 1 140 ? -17.831 -18.537 -13.621 1.00 43.53 140 ASP A C 1
ATOM 1071 O O . ASP A 1 140 ? -16.661 -18.180 -13.421 1.00 43.53 140 ASP A O 1
ATOM 1075 N N . ALA A 1 141 ? -18.199 -19.796 -13.840 1.00 37.62 141 ALA A N 1
ATOM 1076 C CA . ALA A 1 141 ? -17.315 -20.953 -13.916 1.00 37.62 141 ALA A CA 1
ATOM 1077 C C . ALA A 1 141 ? -16.566 -21.031 -15.253 1.00 37.62 141 ALA A C 1
ATOM 1079 O O . ALA A 1 141 ? -17.102 -20.546 -16.275 1.00 37.62 141 ALA A O 1
#

Organism: Lygus hesperus (NCBI:txid30085)

pLDDT: mean 78.72, std 20.72, range [36.16, 97.69]

Sequence (141 aa):
MSKVLTVMPSLQKNKDKRGLALDGQLKHEDTNLASTTIVTDPSQRENLGIIVQYKVKVKLCLGALGGDLVAELPFILMHPKPEEEALPLLESNAVPNSEVPVDTNLIQLDTDETLCLADNDDDIIFEDFARLRLKAGEGDA

Secondary structure (DSSP, 8-state):
----------SGGGTT-SS--BSS-TTBTT--BPPPPP-SSGGGGGGGSS---EEEEEEEE--TTT-EEEEEEEE---PPPPP--------------------S--------TT-TTS----------SSPPBPPPP----